Protein AF-A0A821LL59-F1 (afdb_monomer_lite)

Sequence (162 aa):
FKQYLKIIIQFCNAYIAFDINHRLTIIGCSNTETCFLYPDLTNESLIIPTVTKTNLFEQLFVIDRVVENNLKEFIENFSPSHTLSGSMITMALTQ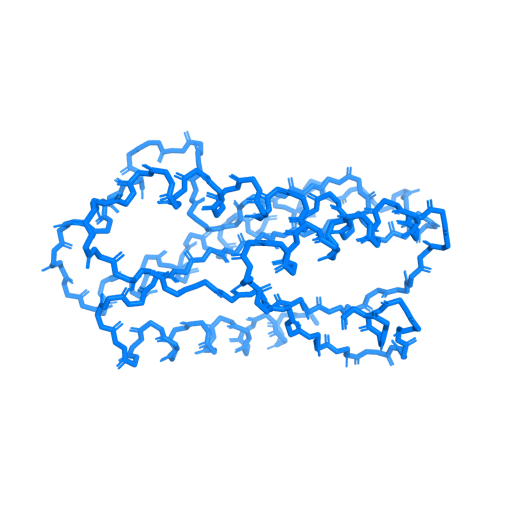ALCYINRLLRDTLPGEKNSFRILIIQTTTDTSKQYMNFMNAVFTSEKINVPIDGCILNNDSSLLQQA

Secondary structure (DSSP, 8-state):
-HHHHHHHHHHHHHHHHH-TT----EEEE-SS-EEEEES-SS-TTT---TTS---HHHHHHHHHHHHHHHHHHHHHT--GGGTTSPP-HHHHHHHHHHHHHHHHHHS-TT------EEEEE-S---GGGHHHHHHHHHHHHHTT--EEEEESSS--TTGGG-

Radius of gyration: 16.32 Å; chains: 1; bounding box: 37×37×42 Å

Foldseek 3Di:
DVVVVVVVLVVVLVQCVVDLPDDDWDWDWDLVDIDTLPPHPVDVVSPPDSPPPDDSVVVSVSSVVSSVVSVVVVVVPDDPPPLVRWIPVLVRLVVVLVVVVVVVVVDDVPDDDAAEAEAEDDTADDPVCLVSNVVSVVSCVVVVYYYHYHYDHDDHPSVVVD

pLDDT: mean 80.35, std 12.78, range [43.12, 95.31]

Structure (mmCIF, N/CA/C/O backbone):
data_AF-A0A821LL59-F1
#
_entry.id   AF-A0A821LL59-F1
#
loop_
_atom_site.group_PDB
_atom_site.id
_atom_site.type_symbol
_atom_site.label_atom_id
_atom_site.label_alt_id
_atom_site.label_comp_id
_atom_site.label_asym_id
_atom_site.label_entity_id
_atom_site.label_seq_id
_atom_site.pdbx_PDB_ins_code
_atom_site.Cartn_x
_atom_site.Cartn_y
_atom_site.Cartn_z
_atom_site.occupancy
_atom_site.B_iso_or_equiv
_atom_site.auth_seq_id
_atom_site.auth_comp_id
_atom_site.auth_asym_id
_atom_site.auth_atom_id
_atom_site.pdbx_PDB_model_num
ATOM 1 N N . PHE A 1 1 ? 2.353 9.726 -16.558 1.00 69.94 1 PHE A N 1
ATOM 2 C CA . PHE A 1 1 ? 2.718 9.641 -15.126 1.00 69.94 1 PHE A CA 1
ATOM 3 C C . PHE A 1 1 ? 1.938 10.633 -14.256 1.00 69.94 1 PHE A C 1
ATOM 5 O O . PHE A 1 1 ? 1.100 10.180 -13.492 1.00 69.94 1 PHE A O 1
ATOM 12 N N . LYS A 1 2 ? 2.102 11.962 -14.415 1.00 76.94 2 LYS A N 1
ATOM 13 C CA . LYS A 1 2 ? 1.400 12.978 -13.589 1.00 76.94 2 LYS A CA 1
ATOM 14 C C . LYS A 1 2 ? -0.131 12.818 -13.524 1.00 76.94 2 LYS A C 1
ATOM 16 O O . LYS A 1 2 ? -0.712 12.969 -12.458 1.00 76.94 2 LYS A O 1
ATOM 21 N N . GLN A 1 3 ? -0.778 12.473 -14.641 1.00 82.88 3 GLN A N 1
ATOM 22 C CA . GLN A 1 3 ? -2.228 12.239 -14.677 1.00 82.88 3 GLN A CA 1
ATOM 23 C C . GLN A 1 3 ? -2.656 11.026 -13.831 1.00 82.88 3 GLN A C 1
ATOM 25 O O . GLN A 1 3 ? -3.623 11.131 -13.087 1.00 82.88 3 GLN A O 1
ATOM 30 N N . TYR A 1 4 ? -1.915 9.913 -13.894 1.00 83.31 4 TYR A N 1
ATOM 31 C CA . TYR A 1 4 ? -2.184 8.724 -13.073 1.00 83.31 4 TYR A CA 1
ATOM 32 C C . TYR A 1 4 ? -2.013 9.019 -11.589 1.00 83.31 4 TYR A C 1
ATOM 34 O O . TYR A 1 4 ? -2.875 8.667 -10.795 1.00 83.31 4 TYR A O 1
ATOM 42 N N . LEU A 1 5 ? -0.944 9.731 -11.227 1.00 82.00 5 LEU A N 1
ATOM 43 C CA . LEU A 1 5 ? -0.717 10.126 -9.844 1.00 82.00 5 LEU A CA 1
ATOM 44 C C . LEU A 1 5 ? -1.872 10.978 -9.305 1.00 82.00 5 LEU A C 1
ATOM 46 O O . LEU A 1 5 ? -2.363 10.713 -8.215 1.00 82.00 5 LEU A O 1
ATOM 50 N N . LYS A 1 6 ? -2.352 11.951 -10.088 1.00 85.75 6 LYS A N 1
ATOM 51 C CA . LYS A 1 6 ? -3.497 12.782 -9.697 1.00 85.75 6 LYS A CA 1
ATOM 52 C C . LYS A 1 6 ? -4.750 11.943 -9.430 1.00 85.75 6 LYS A C 1
ATOM 54 O O . LYS A 1 6 ? -5.455 12.210 -8.467 1.00 85.75 6 LYS A O 1
ATOM 59 N N . ILE A 1 7 ? -5.012 10.929 -10.256 1.00 88.75 7 ILE A N 1
ATOM 60 C CA . ILE A 1 7 ? -6.151 10.017 -10.068 1.00 88.75 7 ILE A CA 1
ATOM 61 C C . ILE A 1 7 ? -5.967 9.169 -8.802 1.00 88.75 7 ILE A C 1
ATOM 63 O O . ILE A 1 7 ? -6.913 9.018 -8.036 1.00 88.75 7 ILE A O 1
ATOM 67 N N . ILE A 1 8 ? -4.758 8.658 -8.550 1.00 88.31 8 ILE A N 1
ATOM 68 C CA . ILE A 1 8 ? -4.448 7.876 -7.341 1.00 88.31 8 ILE A CA 1
ATOM 69 C C . ILE A 1 8 ? -4.640 8.732 -6.085 1.00 88.31 8 ILE A C 1
ATOM 71 O O . ILE A 1 8 ? -5.295 8.293 -5.147 1.00 88.31 8 ILE A O 1
ATOM 75 N N . ILE A 1 9 ? -4.145 9.971 -6.086 1.00 87.06 9 ILE A N 1
ATOM 76 C CA . ILE A 1 9 ? -4.333 10.912 -4.974 1.00 87.06 9 ILE A CA 1
ATOM 77 C C . ILE A 1 9 ? -5.823 11.225 -4.775 1.00 87.06 9 ILE A C 1
ATOM 79 O O . ILE A 1 9 ? -6.318 11.175 -3.655 1.00 87.06 9 ILE A O 1
ATOM 83 N N . GLN A 1 10 ? -6.580 11.459 -5.852 1.00 89.88 10 GLN A N 1
ATOM 84 C CA . GLN A 1 10 ? -8.032 11.661 -5.766 1.00 89.88 10 GLN A CA 1
ATOM 85 C C . GLN A 1 10 ? -8.761 10.446 -5.180 1.00 89.88 10 GLN A C 1
ATOM 87 O O . GLN A 1 10 ? -9.672 10.617 -4.373 1.00 89.88 10 GLN A O 1
ATOM 92 N N . PHE A 1 11 ? -8.352 9.231 -5.547 1.00 90.38 11 PHE A N 1
ATOM 93 C CA . PHE A 1 11 ? -8.877 7.997 -4.968 1.00 90.38 11 PHE A CA 1
ATOM 94 C C . PHE A 1 11 ? -8.554 7.892 -3.470 1.00 90.38 11 PHE A C 1
ATOM 96 O O . PHE A 1 11 ? -9.444 7.619 -2.669 1.00 90.38 11 PHE A O 1
ATOM 103 N N . CYS A 1 12 ? -7.311 8.175 -3.078 1.00 88.75 12 CYS A N 1
ATOM 104 C CA . CYS A 1 12 ? -6.888 8.225 -1.680 1.00 88.75 12 CYS A CA 1
ATOM 105 C C . CYS A 1 12 ? -7.699 9.242 -0.862 1.00 88.75 12 CYS A C 1
ATOM 107 O O . CYS A 1 12 ? -8.167 8.926 0.232 1.00 88.75 12 CYS A O 1
ATOM 109 N N . ASN A 1 13 ? -7.932 10.432 -1.417 1.00 88.12 13 ASN A N 1
ATOM 110 C CA . ASN A 1 13 ? -8.736 11.472 -0.782 1.00 88.12 13 ASN A CA 1
ATOM 111 C C . ASN A 1 13 ? -10.200 11.052 -0.642 1.00 88.12 13 ASN A C 1
ATOM 113 O O . ASN A 1 13 ? -10.800 11.257 0.411 1.00 88.12 13 ASN A O 1
ATOM 117 N N . ALA A 1 14 ? -10.769 10.419 -1.671 1.00 90.88 14 ALA A N 1
ATOM 118 C CA . ALA A 1 14 ? -12.120 9.870 -1.609 1.00 90.88 14 ALA A CA 1
ATOM 119 C C . ALA A 1 14 ? -12.240 8.761 -0.550 1.00 90.88 14 ALA A C 1
ATOM 121 O O . ALA A 1 14 ? -13.237 8.710 0.167 1.00 90.88 14 ALA A O 1
ATOM 122 N N . TYR A 1 15 ? -11.218 7.910 -0.411 1.00 89.44 15 TYR A N 1
ATOM 123 C CA . TYR A 1 15 ? -11.178 6.863 0.608 1.00 89.44 15 TYR A CA 1
ATOM 124 C C . TYR A 1 15 ? -11.195 7.444 2.026 1.00 89.44 15 TYR A C 1
ATOM 126 O O . TYR A 1 15 ? -12.005 7.020 2.845 1.00 89.44 15 TYR A O 1
ATOM 134 N N . ILE A 1 16 ? -10.364 8.448 2.313 1.00 86.56 16 ILE A N 1
ATOM 135 C CA . ILE A 1 16 ? -10.345 9.111 3.628 1.00 86.56 16 ILE A CA 1
ATOM 136 C C . ILE A 1 16 ? -11.646 9.879 3.880 1.00 86.56 16 ILE A C 1
ATOM 138 O O . ILE A 1 16 ? -12.162 9.879 4.991 1.00 86.56 16 ILE A O 1
ATOM 142 N N . ALA A 1 17 ? -12.224 10.495 2.847 1.00 87.25 17 ALA A N 1
ATOM 143 C CA . ALA A 1 17 ? -13.496 11.199 2.972 1.00 87.25 17 ALA A CA 1
ATOM 144 C C . ALA A 1 17 ? -14.691 10.269 3.255 1.00 87.25 17 ALA A C 1
ATOM 146 O O . ALA A 1 17 ? -15.730 10.746 3.710 1.00 87.25 17 ALA A O 1
ATOM 147 N N . PHE A 1 18 ? -14.564 8.966 2.986 1.00 88.88 18 PHE A N 1
ATOM 148 C CA . PHE A 1 18 ? -15.636 7.995 3.204 1.00 88.88 18 PHE A CA 1
ATOM 149 C C . PHE A 1 18 ? -15.886 7.699 4.691 1.00 88.88 18 PHE A C 1
ATOM 151 O O . PHE A 1 18 ? -17.035 7.510 5.085 1.00 88.88 18 PHE A O 1
ATOM 158 N N . ASP A 1 19 ? -14.838 7.676 5.519 1.00 85.62 19 ASP A N 1
ATOM 159 C CA . ASP A 1 19 ? -14.944 7.467 6.967 1.00 85.62 19 ASP A CA 1
ATOM 160 C C . ASP A 1 19 ? -13.805 8.201 7.687 1.00 85.62 19 ASP A C 1
ATOM 162 O O . ASP A 1 19 ? -12.637 8.076 7.327 1.00 85.62 19 ASP A O 1
ATOM 166 N N . ILE A 1 20 ? -14.137 8.918 8.761 1.00 79.88 20 ILE A N 1
ATOM 167 C CA . ILE A 1 20 ? -13.173 9.625 9.616 1.00 79.88 20 ILE A CA 1
ATOM 168 C C . ILE A 1 20 ? -12.157 8.688 10.289 1.00 79.88 20 ILE A C 1
ATOM 170 O O . ILE A 1 20 ? -11.088 9.128 10.707 1.00 79.88 20 ILE A O 1
ATOM 174 N N . ASN A 1 21 ? -12.480 7.399 10.413 1.00 81.69 21 ASN A N 1
ATOM 175 C CA . ASN A 1 21 ? -11.593 6.391 10.991 1.00 81.69 21 ASN A CA 1
ATOM 176 C C . ASN A 1 21 ? -10.648 5.767 9.957 1.00 81.69 21 ASN A C 1
ATOM 178 O O . ASN A 1 21 ? -9.750 5.003 10.328 1.00 81.69 21 ASN A O 1
ATOM 182 N N . HIS A 1 22 ? -10.838 6.058 8.666 1.00 86.00 22 HIS A N 1
ATOM 183 C CA . HIS A 1 22 ? -9.952 5.550 7.636 1.00 86.00 22 HIS A CA 1
ATOM 184 C C . HIS A 1 22 ? -8.558 6.149 7.781 1.00 86.00 22 HIS A C 1
ATOM 186 O O . HIS A 1 22 ? -8.353 7.357 7.871 1.00 86.00 22 HIS A O 1
ATOM 192 N N . ARG A 1 23 ? -7.575 5.252 7.772 1.00 85.00 23 ARG A N 1
ATOM 193 C CA . ARG A 1 23 ? -6.156 5.582 7.798 1.00 85.00 23 ARG A CA 1
ATOM 194 C C . ARG A 1 23 ? -5.537 5.155 6.482 1.00 85.00 23 ARG A C 1
ATOM 196 O O . ARG A 1 23 ? -5.893 4.112 5.936 1.00 85.00 23 ARG A O 1
ATOM 203 N N . LEU A 1 24 ? -4.608 5.963 5.992 1.00 88.31 24 LEU A N 1
ATOM 204 C CA . LEU A 1 24 ? -3.930 5.734 4.727 1.00 88.31 24 LEU A CA 1
ATOM 205 C C . LEU A 1 24 ? -2.420 5.666 4.944 1.00 88.31 24 LEU A C 1
ATOM 207 O O . LEU A 1 24 ? -1.855 6.353 5.791 1.00 88.31 24 LEU A O 1
ATOM 211 N N . THR A 1 25 ? -1.756 4.830 4.161 1.00 90.38 25 THR A N 1
ATOM 212 C CA . THR A 1 25 ? -0.299 4.771 4.069 1.00 90.38 25 THR A CA 1
ATOM 213 C C . THR A 1 25 ? 0.046 4.543 2.607 1.00 90.38 25 THR A C 1
ATOM 215 O O . THR A 1 25 ? -0.531 3.669 1.964 1.00 90.38 25 THR A O 1
ATOM 218 N N . ILE A 1 26 ? 0.952 5.355 2.072 1.00 91.19 26 ILE A N 1
ATOM 219 C CA . ILE A 1 26 ? 1.391 5.313 0.682 1.00 91.19 26 ILE A CA 1
ATOM 220 C C . ILE A 1 26 ? 2.888 5.029 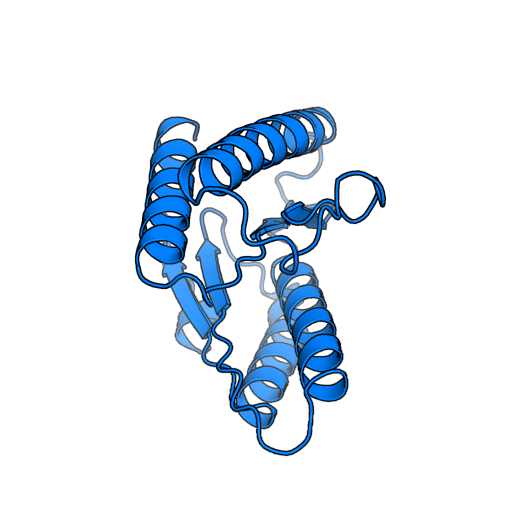0.683 1.00 91.19 26 ILE A C 1
ATOM 222 O O . ILE A 1 26 ? 3.676 5.792 1.242 1.00 91.19 26 ILE A O 1
ATOM 226 N N . ILE A 1 27 ? 3.278 3.943 0.020 1.00 91.56 27 ILE A N 1
ATOM 227 C CA . ILE A 1 27 ? 4.675 3.549 -0.153 1.00 91.56 27 ILE A CA 1
ATOM 228 C C . ILE A 1 27 ? 5.018 3.660 -1.638 1.00 91.56 27 ILE A C 1
ATOM 230 O O . ILE A 1 27 ? 4.376 3.040 -2.485 1.00 91.56 27 ILE A O 1
ATOM 234 N N . GLY A 1 28 ? 6.024 4.471 -1.948 1.00 89.38 28 GLY A N 1
ATOM 235 C CA . GLY A 1 28 ? 6.629 4.569 -3.267 1.00 89.38 28 GLY A CA 1
ATOM 236 C C . GLY A 1 28 ? 7.680 3.479 -3.452 1.00 89.38 28 GLY A C 1
ATOM 237 O O . GLY A 1 28 ? 8.473 3.206 -2.550 1.00 89.38 28 GLY A O 1
ATOM 238 N N . CYS A 1 29 ? 7.693 2.854 -4.626 1.00 87.56 29 CYS A N 1
ATOM 239 C CA . CYS A 1 29 ? 8.663 1.824 -4.977 1.00 87.56 29 CYS A CA 1
ATOM 240 C C . CYS A 1 29 ? 9.372 2.176 -6.284 1.00 87.56 29 CYS A C 1
ATOM 242 O O . CYS A 1 29 ? 8.739 2.484 -7.294 1.00 87.56 29 CYS A O 1
ATOM 244 N N . SER A 1 30 ? 10.698 2.107 -6.234 1.00 85.06 30 SER A N 1
ATOM 245 C CA . SER A 1 30 ? 11.622 2.270 -7.345 1.00 85.06 30 SER A CA 1
ATOM 246 C C . SER A 1 30 ? 12.303 0.919 -7.639 1.00 85.06 30 SER A C 1
ATOM 248 O O . SER A 1 30 ? 12.000 -0.117 -7.040 1.00 85.06 30 SER A O 1
ATOM 250 N N . ASN A 1 31 ? 13.214 0.903 -8.605 1.00 79.75 31 ASN A N 1
ATOM 251 C CA . ASN A 1 31 ? 14.116 -0.216 -8.871 1.00 79.75 31 ASN A CA 1
ATOM 252 C C . ASN A 1 31 ? 15.247 -0.329 -7.831 1.00 79.75 31 ASN A C 1
ATOM 254 O O . ASN A 1 31 ? 15.784 -1.418 -7.637 1.00 79.75 31 ASN A O 1
ATOM 258 N N . THR A 1 32 ? 15.616 0.774 -7.178 1.00 78.00 32 THR A N 1
ATOM 259 C CA . THR A 1 32 ? 16.718 0.839 -6.206 1.00 78.00 32 THR A CA 1
ATOM 260 C C . THR A 1 32 ? 16.231 0.902 -4.766 1.00 78.00 32 THR A C 1
ATOM 262 O O . THR A 1 32 ? 16.830 0.280 -3.892 1.00 78.00 32 THR A O 1
ATOM 265 N N . GLU A 1 33 ? 15.151 1.638 -4.517 1.00 82.81 33 GLU A N 1
ATOM 266 C CA . GLU A 1 33 ? 14.717 1.992 -3.168 1.00 82.81 33 GLU A CA 1
ATOM 267 C C . GLU A 1 33 ? 13.196 1.986 -3.004 1.00 82.81 33 GLU A C 1
ATOM 269 O O . GLU A 1 33 ? 12.421 2.001 -3.966 1.00 82.81 33 GLU A O 1
ATOM 274 N N . THR A 1 34 ? 12.768 1.963 -1.748 1.00 88.06 34 THR A N 1
ATOM 275 C CA . THR A 1 34 ? 11.372 2.101 -1.342 1.00 88.06 34 THR A CA 1
ATOM 276 C C . THR A 1 34 ? 11.277 3.183 -0.276 1.00 88.06 34 THR A C 1
ATOM 278 O O . THR A 1 34 ? 12.124 3.264 0.613 1.00 88.06 34 THR A O 1
ATOM 281 N N . CYS A 1 35 ? 10.259 4.032 -0.373 1.00 87.69 35 CYS A N 1
ATOM 282 C CA . CYS A 1 35 ? 10.100 5.198 0.489 1.00 87.69 35 CYS A CA 1
ATOM 283 C C . CYS A 1 35 ? 8.645 5.335 0.943 1.00 87.69 35 CYS A C 1
ATOM 285 O O . CYS A 1 35 ? 7.717 5.074 0.176 1.00 87.69 35 CYS A O 1
ATOM 287 N N . PHE A 1 36 ? 8.434 5.764 2.185 1.00 88.31 36 PHE A N 1
ATOM 288 C CA . PHE A 1 36 ? 7.111 6.146 2.665 1.00 88.31 36 PHE A CA 1
ATOM 289 C C . PHE A 1 36 ? 6.781 7.541 2.135 1.00 88.31 36 PHE A C 1
ATOM 291 O O . PHE A 1 36 ? 7.339 8.534 2.586 1.00 88.31 36 PHE A O 1
ATOM 298 N N . LEU A 1 37 ? 5.864 7.614 1.171 1.00 87.38 37 LEU A N 1
ATOM 299 C CA . LEU A 1 37 ? 5.348 8.890 0.673 1.00 87.38 37 LEU A CA 1
ATOM 300 C C . LEU A 1 37 ? 4.372 9.506 1.680 1.00 87.38 37 LEU A C 1
ATOM 302 O O . LEU A 1 37 ? 4.291 10.726 1.791 1.00 87.38 37 LEU A O 1
ATOM 306 N N . TYR A 1 38 ? 3.644 8.662 2.414 1.00 85.75 38 TYR A N 1
ATOM 307 C CA . TYR A 1 38 ? 2.767 9.061 3.508 1.00 85.75 38 TYR A CA 1
ATOM 308 C C . TYR A 1 38 ? 2.559 7.887 4.483 1.00 85.75 38 TYR A C 1
ATOM 310 O O . TYR A 1 38 ? 2.346 6.767 4.015 1.00 85.75 38 TYR A O 1
ATOM 318 N N . PRO A 1 39 ? 2.536 8.093 5.811 1.00 79.56 39 PRO A N 1
ATOM 319 C CA . PRO A 1 39 ? 2.948 9.303 6.524 1.00 79.56 39 PRO A CA 1
ATOM 320 C C . PRO A 1 39 ? 4.459 9.538 6.383 1.00 79.56 39 PRO A C 1
ATOM 322 O O . PRO A 1 39 ? 5.220 8.584 6.221 1.00 79.56 39 PRO A O 1
ATOM 325 N N . ASP A 1 40 ? 4.895 10.796 6.438 1.00 72.00 40 ASP A N 1
ATOM 326 C CA . ASP A 1 40 ? 6.325 11.107 6.478 1.00 72.00 40 ASP A CA 1
ATOM 327 C C . ASP A 1 40 ? 6.902 10.654 7.830 1.00 72.00 40 ASP A C 1
ATOM 329 O O . ASP A 1 40 ? 6.509 11.145 8.887 1.00 72.00 40 ASP A O 1
ATOM 333 N N . LEU A 1 41 ? 7.798 9.665 7.793 1.00 66.62 41 LEU A N 1
ATOM 334 C CA . LEU A 1 41 ? 8.442 9.101 8.982 1.00 66.62 41 LEU A CA 1
ATOM 335 C C . LEU A 1 41 ? 9.686 9.893 9.417 1.00 66.62 41 LEU A C 1
ATOM 337 O O . LEU A 1 41 ? 10.228 9.609 10.481 1.00 66.62 41 LEU A O 1
ATOM 341 N N . THR A 1 42 ? 10.165 10.840 8.601 1.00 62.31 42 THR A N 1
ATOM 342 C CA . THR A 1 42 ? 11.381 11.621 8.885 1.00 62.31 42 THR A CA 1
ATOM 343 C C . THR A 1 42 ? 11.098 12.880 9.695 1.00 62.31 42 THR A C 1
ATOM 345 O O . THR A 1 42 ? 11.894 13.247 10.558 1.00 62.31 42 THR A O 1
ATOM 348 N N . ASN A 1 43 ? 9.939 13.503 9.484 1.00 54.94 43 ASN A N 1
ATOM 349 C CA . ASN A 1 43 ? 9.506 14.669 10.240 1.00 54.94 43 ASN A CA 1
ATOM 350 C C . ASN A 1 4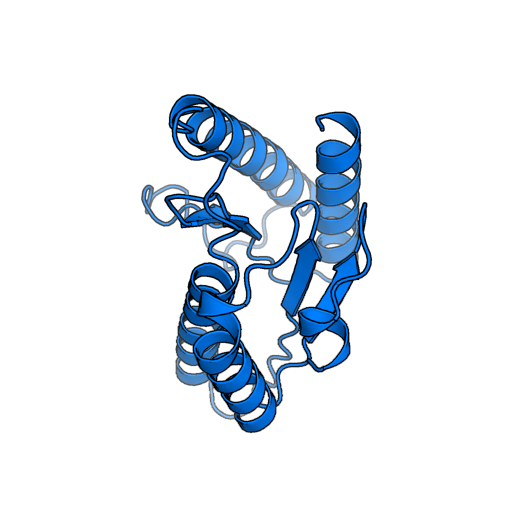3 ? 8.488 14.270 11.315 1.00 54.94 43 ASN A C 1
ATOM 352 O O . ASN A 1 43 ? 7.281 14.288 11.075 1.00 54.94 43 ASN A O 1
ATOM 356 N N . GLU A 1 44 ? 8.958 13.991 12.538 1.00 50.38 44 GLU A N 1
ATOM 357 C CA . GLU A 1 44 ? 8.077 13.744 13.695 1.00 50.38 44 GLU A CA 1
ATOM 358 C C . GLU A 1 44 ? 7.083 14.893 13.964 1.00 50.38 44 GLU A C 1
ATOM 360 O O . GLU A 1 44 ? 6.019 14.686 14.538 1.00 50.38 44 GLU A O 1
ATOM 365 N N . SER A 1 45 ? 7.380 16.102 13.484 1.00 45.75 45 SER A N 1
ATOM 366 C CA . SER A 1 45 ? 6.528 17.292 13.576 1.00 45.75 45 SER A CA 1
ATOM 367 C C . SER A 1 45 ? 5.367 17.335 12.568 1.00 45.75 45 SER A C 1
ATOM 369 O O . SER A 1 45 ? 4.414 18.081 12.786 1.00 45.75 45 SER A O 1
ATOM 371 N N . LEU A 1 46 ? 5.419 16.538 11.491 1.00 46.12 46 LEU A N 1
ATOM 372 C CA . LEU A 1 46 ? 4.307 16.297 10.556 1.00 46.12 46 LEU A CA 1
ATOM 373 C C . LEU A 1 46 ? 3.585 14.975 10.838 1.00 46.12 46 LEU A C 1
ATOM 375 O O . LEU A 1 46 ? 2.536 14.720 10.243 1.00 46.12 46 LEU A O 1
ATOM 379 N N . ILE A 1 47 ? 4.044 14.212 11.839 1.00 45.38 47 ILE A N 1
ATOM 380 C CA . ILE A 1 47 ? 3.207 13.280 12.606 1.00 45.38 47 ILE A CA 1
ATOM 381 C C . ILE A 1 47 ? 2.232 14.115 13.458 1.00 45.38 47 ILE A C 1
ATOM 383 O O . ILE A 1 47 ? 2.091 13.926 14.663 1.00 45.38 47 ILE A O 1
ATOM 387 N N . ILE A 1 48 ? 1.545 15.092 12.853 1.00 45.06 48 ILE A N 1
ATOM 388 C CA . ILE A 1 48 ? 0.340 15.622 13.466 1.00 45.06 48 ILE A CA 1
ATOM 389 C C . ILE A 1 48 ? -0.613 14.443 13.435 1.00 45.06 48 ILE A C 1
ATOM 391 O O . ILE A 1 48 ? -0.914 13.893 12.370 1.00 45.06 48 ILE A O 1
ATOM 395 N N . PRO A 1 49 ? -0.966 13.966 14.623 1.00 43.12 49 PRO A N 1
ATOM 396 C CA . PRO A 1 49 ? -1.425 12.626 14.785 1.00 43.12 49 PRO A CA 1
ATOM 397 C C . PRO A 1 49 ? -2.767 12.504 14.088 1.00 43.12 49 PRO A C 1
ATOM 399 O O . PRO A 1 49 ? -3.589 13.423 14.074 1.00 43.12 49 PRO A O 1
ATOM 402 N N . THR A 1 50 ? -3.051 11.284 13.686 1.00 44.62 50 THR A N 1
ATOM 403 C CA . THR A 1 50 ? -4.375 10.681 13.567 1.00 44.62 50 THR A CA 1
ATOM 404 C C . THR A 1 50 ? -5.269 10.869 14.824 1.00 44.62 50 THR A C 1
ATOM 406 O O . THR A 1 50 ? -6.206 10.109 15.028 1.00 44.62 50 THR A O 1
ATOM 409 N N . VAL A 1 51 ? -4.973 11.833 15.711 1.00 44.22 51 VAL A N 1
ATOM 410 C CA . VAL A 1 51 ? -5.526 12.035 17.057 1.00 44.22 51 VAL A CA 1
ATOM 411 C C . VAL A 1 51 ? -6.071 13.455 17.275 1.00 44.22 51 VAL A C 1
ATOM 413 O O . VAL A 1 51 ? -6.957 13.618 18.111 1.00 44.22 51 VAL A O 1
ATOM 416 N N . THR A 1 52 ? -5.682 14.486 16.516 1.00 45.28 52 THR A N 1
ATOM 417 C CA . THR A 1 52 ? -6.471 15.731 16.525 1.00 45.28 52 THR A CA 1
ATOM 418 C C . THR A 1 52 ? -7.521 15.636 15.436 1.00 45.28 52 THR A C 1
ATOM 420 O O . THR A 1 52 ? -7.191 15.659 14.256 1.00 45.28 52 THR A O 1
ATOM 423 N N . LYS A 1 53 ? -8.788 15.511 15.847 1.00 51.72 53 LYS A N 1
ATOM 424 C CA . LYS A 1 53 ? -9.997 15.671 15.023 1.00 51.72 53 LYS A CA 1
ATOM 425 C C . LYS A 1 53 ? -10.058 17.089 14.427 1.00 51.72 53 LYS A C 1
ATOM 427 O O . LYS A 1 53 ? -10.945 17.870 14.762 1.00 51.72 53 LYS A O 1
ATOM 432 N N . THR A 1 54 ? -9.072 17.472 13.630 1.00 56.88 54 THR A N 1
ATOM 433 C CA . THR A 1 54 ? -9.106 18.679 12.818 1.00 56.88 54 THR A CA 1
ATOM 434 C C . THR A 1 54 ? -9.883 18.389 11.546 1.00 56.88 54 THR A C 1
ATOM 436 O O . THR A 1 54 ? -10.107 17.240 11.164 1.00 56.88 54 THR A O 1
ATOM 439 N N . ASN A 1 55 ? -10.387 19.463 10.956 1.00 69.31 55 ASN A N 1
ATOM 440 C CA . ASN A 1 55 ? -11.264 19.465 9.802 1.00 69.31 55 ASN A CA 1
ATOM 441 C C . ASN A 1 55 ? -10.776 18.480 8.716 1.00 69.31 55 ASN A C 1
ATOM 443 O O . ASN A 1 55 ? -9.624 18.562 8.295 1.00 69.31 55 ASN A O 1
ATOM 447 N N . LEU A 1 56 ? -11.646 17.578 8.241 1.00 72.38 56 LEU A N 1
ATOM 448 C CA . LEU A 1 56 ? -11.346 16.624 7.158 1.00 72.38 56 LEU A CA 1
ATOM 449 C C . LEU A 1 56 ? -10.666 17.320 5.966 1.00 72.38 56 LEU A C 1
ATOM 451 O O . LEU A 1 56 ? -9.724 16.791 5.385 1.00 72.38 56 LEU A O 1
ATOM 455 N N . PHE A 1 57 ? -11.094 18.543 5.642 1.00 72.44 57 PHE A N 1
ATOM 456 C CA . PHE A 1 57 ? -10.498 19.336 4.568 1.00 72.44 57 PHE A CA 1
ATOM 457 C C . PHE A 1 57 ? -9.029 19.703 4.818 1.00 72.44 57 PHE A C 1
ATOM 459 O O . PHE A 1 57 ? -8.240 19.715 3.876 1.00 72.44 57 PHE A O 1
ATOM 466 N N . GLU A 1 58 ? -8.640 19.974 6.065 1.00 75.75 58 GLU A N 1
ATOM 467 C CA . GLU A 1 58 ? -7.243 20.248 6.418 1.00 75.75 58 GLU A CA 1
ATOM 468 C C . GLU A 1 58 ? -6.393 18.985 6.286 1.00 75.75 58 GLU A C 1
ATOM 470 O O . GLU A 1 58 ? -5.295 19.047 5.739 1.00 75.75 58 GLU A O 1
ATOM 475 N N . GLN A 1 59 ? -6.916 17.833 6.715 1.00 73.81 59 GLN A N 1
ATOM 476 C CA . GLN A 1 59 ? -6.223 16.550 6.577 1.00 73.81 59 GLN A CA 1
ATOM 477 C C . GLN A 1 59 ? -5.977 16.199 5.105 1.00 73.81 59 GLN A C 1
ATOM 479 O O . GLN A 1 59 ? -4.849 15.880 4.735 1.00 73.81 59 GLN A O 1
ATOM 484 N N . LEU A 1 60 ? -7.000 16.326 4.254 1.00 79.62 60 LEU A N 1
ATOM 485 C CA . LEU A 1 60 ? -6.878 16.077 2.814 1.00 79.62 60 LEU A CA 1
ATOM 486 C C . LEU A 1 60 ? -5.849 17.009 2.162 1.00 79.62 60 LEU A C 1
ATOM 488 O O . LEU A 1 60 ? -4.995 16.564 1.399 1.00 79.62 60 LEU A O 1
ATOM 492 N N . PHE A 1 61 ? -5.869 18.294 2.521 1.00 80.94 61 PHE A N 1
ATOM 493 C CA . PHE A 1 61 ? -4.918 19.266 1.988 1.00 80.94 61 PHE A CA 1
ATOM 494 C C . PHE A 1 61 ? -3.470 18.999 2.430 1.00 80.94 61 PHE A C 1
ATOM 496 O O . PHE A 1 61 ? -2.533 19.200 1.654 1.00 80.94 61 PHE A O 1
ATOM 503 N N . VAL A 1 62 ? -3.270 18.536 3.670 1.00 81.31 62 VAL A N 1
ATOM 504 C CA . VAL A 1 62 ? -1.949 18.122 4.164 1.00 81.31 62 VAL A CA 1
ATOM 505 C C . VAL A 1 62 ? -1.451 16.901 3.395 1.00 81.31 62 VAL A C 1
ATOM 507 O O . VAL A 1 62 ? -0.297 16.897 2.972 1.00 81.31 62 VAL A O 1
ATOM 510 N N . ILE A 1 63 ? -2.307 15.901 3.167 1.00 80.50 63 ILE A N 1
ATOM 511 C CA . ILE A 1 63 ? -1.948 14.689 2.417 1.00 80.50 63 ILE A CA 1
ATOM 512 C C . ILE A 1 63 ? -1.507 15.039 1.001 1.00 80.50 63 ILE A C 1
ATOM 514 O O . ILE A 1 63 ? -0.417 14.633 0.602 1.00 80.50 63 ILE A O 1
ATOM 518 N N . ASP A 1 64 ? -2.292 15.843 0.281 1.00 83.94 64 ASP A N 1
ATOM 519 C CA . ASP A 1 64 ? -1.956 16.282 -1.077 1.00 83.94 64 ASP A CA 1
ATOM 520 C C . ASP A 1 64 ? -0.565 16.923 -1.121 1.00 83.94 64 ASP A C 1
ATOM 522 O O . ASP A 1 64 ? 0.287 16.547 -1.929 1.00 83.94 64 ASP A O 1
ATOM 526 N N . ARG A 1 65 ? -0.296 17.852 -0.197 1.00 84.31 65 ARG A N 1
ATOM 527 C CA . ARG A 1 65 ? 0.982 18.567 -0.134 1.00 84.31 65 ARG A CA 1
ATOM 528 C C . ARG A 1 65 ? 2.154 17.643 0.200 1.00 84.31 65 ARG A C 1
ATOM 530 O O . ARG A 1 65 ? 3.202 17.745 -0.435 1.00 84.31 65 ARG A O 1
ATOM 537 N N . VAL A 1 66 ? 2.004 16.785 1.210 1.00 84.88 66 VAL A N 1
ATOM 538 C CA . VAL A 1 66 ? 3.075 15.888 1.674 1.00 84.88 66 VAL A CA 1
ATOM 539 C C . VAL A 1 66 ? 3.414 14.872 0.589 1.00 84.88 66 VAL A C 1
ATOM 541 O O . VAL A 1 66 ? 4.584 14.709 0.252 1.00 84.88 66 VAL A O 1
ATOM 544 N N . VAL A 1 67 ? 2.401 14.254 -0.022 1.00 84.75 67 VAL A N 1
ATOM 545 C CA . VAL A 1 67 ? 2.601 13.280 -1.100 1.00 84.75 67 VAL A CA 1
ATOM 546 C C . VAL A 1 67 ? 3.260 13.937 -2.309 1.00 84.75 67 VAL A C 1
ATOM 548 O O . VAL A 1 67 ? 4.190 13.363 -2.869 1.00 84.75 67 VAL A O 1
ATOM 551 N N . GLU A 1 68 ? 2.836 15.141 -2.707 1.00 84.88 68 GLU A N 1
ATOM 552 C CA . GLU A 1 68 ? 3.465 15.855 -3.822 1.00 84.88 68 GLU A CA 1
ATOM 553 C C . GLU A 1 68 ? 4.933 16.206 -3.562 1.00 84.88 68 GLU A C 1
ATOM 555 O O . GLU A 1 68 ? 5.744 16.115 -4.484 1.00 84.88 68 GLU A O 1
ATOM 560 N N . ASN A 1 69 ? 5.281 16.619 -2.342 1.00 85.88 69 ASN A N 1
ATOM 561 C CA . ASN A 1 69 ? 6.656 16.961 -1.984 1.00 85.88 69 ASN A CA 1
ATOM 562 C C . ASN A 1 69 ? 7.545 15.714 -1.926 1.00 85.88 69 ASN A C 1
ATOM 564 O O . ASN A 1 69 ? 8.544 15.654 -2.640 1.00 85.88 69 ASN A O 1
ATOM 568 N N . ASN A 1 70 ? 7.129 14.686 -1.182 1.00 85.62 70 ASN A N 1
ATOM 569 C CA . ASN A 1 70 ? 7.895 13.446 -1.035 1.00 85.62 70 ASN A CA 1
ATOM 570 C C . ASN A 1 70 ? 8.075 12.733 -2.376 1.00 85.62 70 ASN A C 1
ATOM 572 O O . ASN A 1 70 ? 9.115 12.142 -2.648 1.00 85.62 70 ASN A O 1
ATOM 576 N N . LEU A 1 71 ? 7.076 12.808 -3.256 1.00 84.12 71 LEU A N 1
ATOM 577 C CA . LEU A 1 71 ? 7.174 12.228 -4.587 1.00 84.12 71 LEU A CA 1
ATOM 578 C C . LEU A 1 71 ? 8.110 13.019 -5.510 1.00 84.12 71 LEU A C 1
ATOM 580 O O . LEU A 1 71 ? 8.763 12.407 -6.353 1.00 84.12 71 LEU A O 1
ATOM 584 N N . LYS A 1 72 ? 8.204 14.349 -5.376 1.00 84.94 72 LYS A N 1
ATOM 585 C CA . LYS A 1 72 ? 9.217 15.133 -6.105 1.00 84.94 72 LYS A CA 1
ATOM 586 C C . LYS A 1 72 ? 10.619 14.713 -5.680 1.00 84.94 72 LYS A C 1
ATOM 588 O O . LYS A 1 72 ? 11.406 14.363 -6.550 1.00 84.94 72 LYS A O 1
ATOM 593 N N . GLU A 1 73 ? 10.879 14.648 -4.376 1.00 84.69 73 GLU A N 1
ATOM 594 C CA . GLU A 1 73 ? 12.171 14.200 -3.840 1.00 84.69 73 GLU A CA 1
ATOM 595 C C . GLU A 1 73 ? 12.503 12.771 -4.289 1.00 84.69 73 GLU A C 1
ATOM 597 O O . GLU A 1 73 ? 13.604 12.494 -4.757 1.00 84.69 73 GLU A O 1
ATOM 602 N N . PHE A 1 74 ? 11.521 11.868 -4.242 1.00 83.44 74 PHE A N 1
ATOM 603 C CA . PHE A 1 74 ? 11.680 10.489 -4.701 1.00 83.44 74 PHE A CA 1
ATOM 604 C C . PHE A 1 74 ? 12.024 10.388 -6.196 1.00 83.44 74 PHE A C 1
ATOM 606 O O . PHE A 1 74 ? 12.819 9.543 -6.600 1.00 83.44 74 PHE A O 1
ATOM 613 N N . ILE A 1 75 ? 11.441 11.248 -7.036 1.00 81.88 75 ILE A N 1
ATOM 614 C CA . ILE A 1 75 ? 11.760 11.299 -8.470 1.00 81.88 75 ILE A CA 1
ATOM 615 C C . ILE A 1 75 ? 13.134 11.929 -8.710 1.00 81.88 75 ILE A C 1
ATOM 617 O O . ILE A 1 75 ? 13.844 11.487 -9.608 1.00 81.88 75 ILE A O 1
ATOM 621 N N . GLU A 1 76 ? 13.517 12.944 -7.939 1.00 82.44 76 GLU A N 1
ATOM 622 C CA . GLU A 1 76 ? 14.828 13.593 -8.056 1.00 82.44 76 GLU A CA 1
ATOM 623 C C . GLU A 1 76 ? 15.972 12.652 -7.650 1.00 82.44 76 GLU A C 1
ATOM 625 O O . GLU A 1 76 ? 17.019 12.647 -8.297 1.00 82.44 76 GLU A O 1
ATOM 630 N N . ASN A 1 77 ? 15.744 11.792 -6.655 1.00 77.12 77 ASN A N 1
ATOM 631 C CA . ASN A 1 77 ? 16.693 10.758 -6.228 1.00 77.12 77 ASN A CA 1
ATOM 632 C C . ASN A 1 77 ? 16.751 9.549 -7.179 1.00 77.12 77 ASN A C 1
ATOM 634 O O . ASN A 1 77 ? 17.665 8.722 -7.094 1.00 77.12 77 ASN A O 1
ATOM 638 N N . PHE A 1 78 ? 15.803 9.434 -8.114 1.00 72.12 78 PHE A N 1
ATOM 639 C CA . PHE A 1 78 ? 15.751 8.322 -9.053 1.00 72.12 78 PHE A CA 1
ATOM 640 C C . PHE A 1 78 ? 16.889 8.412 -10.084 1.00 72.12 78 PHE A C 1
ATOM 642 O O . PHE A 1 78 ? 16.829 9.175 -11.050 1.00 72.12 78 PHE A O 1
ATOM 649 N N . SER A 1 79 ? 17.920 7.576 -9.927 1.00 62.69 79 SER A N 1
ATOM 650 C CA . SER A 1 79 ? 18.975 7.443 -10.937 1.00 62.69 79 SER A CA 1
ATOM 651 C C . SER A 1 79 ? 18.492 6.603 -12.136 1.00 62.69 79 SER A C 1
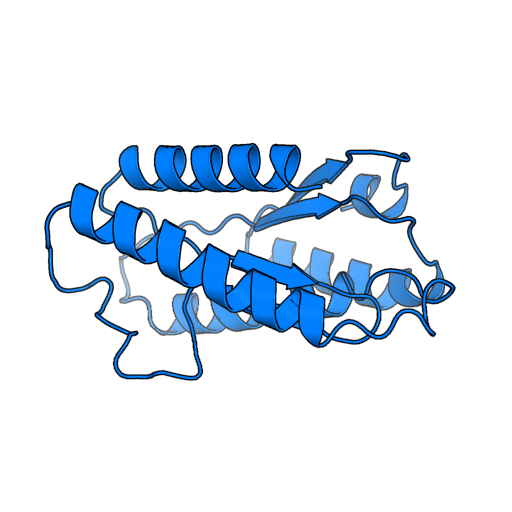ATOM 653 O O . SER A 1 79 ? 18.127 5.433 -11.969 1.00 62.69 79 SER A O 1
ATOM 655 N N . PRO A 1 80 ? 18.552 7.123 -13.378 1.00 61.88 80 PRO A N 1
ATOM 656 C CA . PRO A 1 80 ? 18.101 6.409 -14.576 1.00 61.88 80 PRO A CA 1
ATOM 657 C C . PRO A 1 80 ? 19.004 5.228 -14.981 1.00 61.88 80 PRO A C 1
ATOM 659 O O . PRO A 1 80 ? 18.679 4.506 -15.923 1.00 61.88 80 PRO A O 1
ATOM 662 N N . SER A 1 81 ? 20.126 4.991 -14.290 1.00 57.09 81 SER A N 1
ATOM 663 C CA . SER A 1 81 ? 21.118 3.966 -14.650 1.00 57.09 81 SER A CA 1
ATOM 664 C C . SER A 1 81 ? 20.674 2.511 -14.420 1.00 57.09 81 SER A C 1
ATOM 666 O O . SER A 1 81 ? 21.378 1.596 -14.841 1.00 57.09 81 SER A O 1
ATOM 668 N N . HIS A 1 82 ? 19.522 2.268 -13.779 1.00 55.56 82 HIS A N 1
ATOM 669 C CA . HIS A 1 82 ? 19.079 0.929 -13.350 1.00 55.56 82 HIS A CA 1
ATOM 670 C C . HIS A 1 82 ? 17.749 0.458 -13.963 1.00 55.56 82 HIS A C 1
ATOM 672 O O . HIS A 1 82 ? 17.074 -0.400 -13.398 1.00 55.56 82 HIS A O 1
ATOM 678 N N . THR A 1 83 ? 17.347 0.972 -15.127 1.00 56.44 83 THR A N 1
ATOM 679 C CA . THR A 1 83 ? 16.082 0.604 -15.806 1.00 56.44 83 THR A CA 1
ATOM 680 C C . THR A 1 83 ? 15.941 -0.884 -16.164 1.00 56.44 83 THR A C 1
ATOM 682 O O . THR A 1 83 ? 14.837 -1.334 -16.452 1.00 56.44 83 THR A O 1
ATOM 685 N N . LEU A 1 84 ? 17.031 -1.656 -16.117 1.00 55.00 84 LEU A N 1
ATOM 686 C CA . LEU A 1 84 ? 17.052 -3.109 -16.344 1.00 55.00 84 LEU A CA 1
ATOM 687 C C . LEU A 1 84 ? 16.755 -3.946 -15.086 1.00 55.00 84 LEU A C 1
ATOM 689 O O . LEU A 1 84 ? 16.496 -5.144 -15.197 1.00 55.00 84 LEU A O 1
ATOM 693 N N . SER A 1 85 ? 16.809 -3.347 -13.895 1.00 62.12 85 SER A N 1
ATOM 694 C CA . SER A 1 85 ? 16.422 -4.010 -12.649 1.00 62.12 85 SER A CA 1
ATOM 695 C C . SER A 1 85 ? 14.921 -3.820 -12.452 1.00 62.12 85 SER A C 1
ATOM 697 O O . SER A 1 85 ? 14.454 -2.685 -12.401 1.00 62.12 85 SER A O 1
ATOM 699 N N . GLY A 1 86 ? 14.149 -4.909 -12.372 1.00 68.44 86 GLY A N 1
ATOM 700 C CA . GLY A 1 86 ? 12.714 -4.813 -12.091 1.00 68.44 86 GLY A CA 1
ATOM 701 C C . GLY A 1 86 ? 12.403 -4.150 -10.750 1.00 68.44 86 GLY A C 1
ATOM 702 O O . GLY A 1 86 ? 13.290 -3.855 -9.949 1.00 68.44 86 GLY A O 1
ATOM 703 N N . SER A 1 87 ? 11.115 -3.921 -10.506 1.00 75.12 87 SER A N 1
ATOM 704 C CA . SER A 1 87 ? 10.639 -3.253 -9.294 1.00 75.12 87 SER A CA 1
ATOM 705 C C . SER A 1 87 ? 11.016 -4.012 -8.016 1.00 75.12 87 SER A C 1
ATOM 707 O O . SER A 1 87 ? 10.928 -5.240 -7.950 1.00 75.12 87 SER A O 1
ATOM 709 N N . MET A 1 88 ? 11.368 -3.267 -6.963 1.00 83.75 88 MET A N 1
ATOM 710 C CA . MET A 1 88 ? 11.545 -3.788 -5.602 1.00 83.75 88 MET A CA 1
ATOM 711 C C . MET A 1 88 ? 10.203 -3.955 -4.866 1.00 83.75 88 MET A C 1
ATOM 713 O O . MET A 1 88 ? 10.089 -3.674 -3.673 1.00 83.75 88 MET A O 1
ATOM 717 N N . ILE A 1 89 ? 9.171 -4.428 -5.569 1.00 87.62 89 ILE A N 1
ATOM 718 C CA . ILE A 1 89 ? 7.807 -4.595 -5.046 1.00 87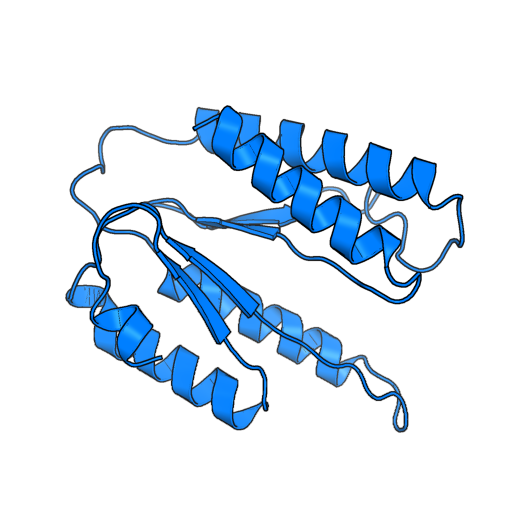.62 89 ILE A CA 1
ATOM 719 C C . ILE A 1 89 ? 7.768 -5.449 -3.775 1.00 87.62 89 ILE A C 1
ATOM 721 O O . ILE A 1 89 ? 7.073 -5.117 -2.819 1.00 87.62 89 ILE A O 1
ATOM 725 N N . THR A 1 90 ? 8.590 -6.497 -3.713 1.00 89.94 90 THR A N 1
ATOM 726 C CA . THR A 1 90 ? 8.717 -7.361 -2.536 1.00 89.94 90 THR A CA 1
ATOM 727 C C . THR A 1 90 ? 9.205 -6.607 -1.303 1.00 89.94 90 THR A C 1
ATOM 729 O O . THR A 1 90 ? 8.737 -6.871 -0.195 1.00 89.94 90 THR A O 1
ATOM 732 N N . MET A 1 91 ? 10.122 -5.650 -1.482 1.00 90.50 91 MET A N 1
ATOM 733 C CA . MET A 1 91 ? 10.611 -4.810 -0.388 1.00 90.50 91 MET A CA 1
ATOM 734 C C . MET A 1 91 ? 9.486 -3.913 0.131 1.00 90.50 91 MET A C 1
ATOM 736 O O . MET A 1 91 ? 9.245 -3.872 1.336 1.00 90.50 91 MET A O 1
ATOM 740 N N . ALA A 1 92 ? 8.754 -3.258 -0.776 1.00 91.81 92 ALA A N 1
ATOM 741 C CA . ALA A 1 92 ? 7.634 -2.390 -0.418 1.00 91.81 92 ALA A CA 1
ATOM 742 C C . ALA A 1 92 ? 6.517 -3.171 0.295 1.00 91.81 92 ALA A C 1
ATOM 744 O O . ALA A 1 92 ? 6.014 -2.727 1.326 1.00 91.81 92 ALA A O 1
ATOM 745 N N . LEU A 1 93 ? 6.181 -4.368 -0.198 1.00 92.56 93 LEU A N 1
ATOM 746 C CA . LEU A 1 93 ? 5.188 -5.243 0.422 1.00 92.56 93 LEU A CA 1
ATOM 747 C C . LEU A 1 93 ? 5.633 -5.699 1.817 1.00 92.56 93 LEU A C 1
ATOM 749 O O . LEU A 1 93 ? 4.862 -5.625 2.770 1.00 92.56 93 LEU A O 1
ATOM 753 N N . THR A 1 94 ? 6.894 -6.104 1.971 1.00 93.38 94 THR A N 1
ATOM 754 C CA . THR A 1 94 ? 7.442 -6.501 3.277 1.00 93.38 94 THR A CA 1
ATOM 755 C C . THR A 1 94 ? 7.426 -5.330 4.264 1.00 93.38 94 THR A C 1
ATOM 757 O O . THR A 1 94 ? 7.043 -5.506 5.420 1.00 93.38 94 THR A O 1
ATOM 760 N N . GLN A 1 95 ? 7.779 -4.119 3.820 1.00 92.69 95 GLN A N 1
ATOM 761 C CA . GLN A 1 95 ? 7.690 -2.908 4.641 1.00 92.69 95 GLN A CA 1
ATOM 762 C C . GLN A 1 95 ? 6.248 -2.609 5.066 1.00 92.69 95 GLN A C 1
ATOM 764 O O . GLN A 1 95 ? 6.015 -2.333 6.245 1.00 92.69 95 GLN A O 1
ATOM 769 N N . ALA A 1 96 ? 5.282 -2.719 4.148 1.00 93.38 96 ALA A N 1
ATOM 770 C CA . ALA A 1 96 ? 3.864 -2.557 4.458 1.00 93.38 96 ALA A CA 1
ATOM 771 C C . ALA A 1 96 ? 3.400 -3.571 5.514 1.00 93.38 96 ALA A C 1
ATOM 773 O O . ALA A 1 96 ? 2.788 -3.191 6.511 1.00 93.38 96 ALA A O 1
ATOM 774 N N . LEU A 1 97 ? 3.748 -4.850 5.348 1.00 93.94 97 LEU A N 1
ATOM 775 C CA . LEU A 1 97 ? 3.390 -5.916 6.288 1.00 93.94 97 LEU A CA 1
ATOM 776 C C . LEU A 1 97 ? 4.018 -5.701 7.668 1.00 93.94 97 LEU A C 1
ATOM 778 O O . LEU A 1 97 ? 3.340 -5.853 8.683 1.00 93.94 97 LEU A O 1
ATOM 782 N N . CYS A 1 98 ? 5.286 -5.291 7.730 1.00 92.12 98 CYS A N 1
ATOM 783 C CA . CYS A 1 98 ? 5.948 -4.939 8.986 1.00 92.12 98 CYS A CA 1
ATOM 784 C C . CYS A 1 98 ? 5.263 -3.755 9.684 1.00 92.12 98 CYS A C 1
ATOM 786 O O . CYS A 1 98 ? 5.067 -3.788 10.902 1.00 92.12 98 CYS A O 1
ATOM 788 N N . TYR A 1 99 ? 4.875 -2.731 8.921 1.00 91.12 99 TYR A N 1
ATOM 789 C CA . TYR A 1 99 ? 4.158 -1.569 9.438 1.00 91.12 99 TYR A CA 1
ATOM 790 C C . TYR A 1 99 ? 2.775 -1.957 9.982 1.00 91.12 99 TYR A C 1
ATOM 792 O O . TYR A 1 99 ? 2.448 -1.619 11.119 1.00 91.12 99 TYR A O 1
ATOM 800 N N . ILE A 1 100 ? 2.006 -2.749 9.232 1.00 91.19 100 ILE A N 1
ATOM 801 C CA . ILE A 1 100 ? 0.700 -3.266 9.663 1.00 91.19 100 ILE A CA 1
ATOM 802 C C . ILE A 1 100 ? 0.843 -4.139 10.912 1.00 91.19 100 ILE A C 1
ATOM 804 O O . ILE A 1 100 ? 0.091 -3.976 11.867 1.00 91.19 100 ILE A O 1
ATOM 808 N N . ASN A 1 101 ? 1.847 -5.015 10.966 1.00 91.69 101 ASN A N 1
ATOM 809 C CA . ASN A 1 101 ? 2.097 -5.863 12.131 1.00 91.69 101 ASN A CA 1
ATOM 810 C C . ASN A 1 101 ? 2.477 -5.055 13.386 1.00 91.69 101 ASN A C 1
ATOM 812 O O . ASN A 1 101 ? 2.223 -5.478 14.513 1.00 91.69 101 ASN A O 1
ATOM 816 N N . ARG A 1 102 ? 3.098 -3.880 13.227 1.00 89.12 102 ARG A N 1
ATOM 817 C CA . ARG A 1 102 ? 3.277 -2.940 14.341 1.00 89.12 102 ARG A CA 1
ATOM 818 C C . ARG A 1 102 ? 1.927 -2.377 14.792 1.00 89.12 102 ARG A C 1
ATOM 820 O O . ARG A 1 102 ? 1.595 -2.524 15.960 1.00 89.12 102 ARG A O 1
ATOM 827 N N . LEU A 1 103 ? 1.114 -1.865 13.868 1.00 86.75 103 LEU A N 1
ATOM 828 C CA . LEU A 1 103 ? -0.209 -1.312 14.188 1.00 86.75 103 LEU A CA 1
ATOM 829 C C . LEU A 1 103 ? -1.157 -2.335 14.832 1.00 86.75 103 LEU A C 1
ATOM 831 O O . LEU A 1 103 ? -1.894 -1.996 15.753 1.00 86.75 103 LEU A O 1
ATOM 835 N N . LEU A 1 104 ? -1.118 -3.592 14.387 1.00 87.62 104 LEU A N 1
ATOM 836 C CA . LEU A 1 104 ? -1.880 -4.690 14.984 1.00 87.62 104 LEU A CA 1
ATOM 837 C C . LEU A 1 104 ? -1.496 -4.931 16.450 1.00 87.62 104 LEU A C 1
ATOM 839 O O . LEU A 1 104 ? -2.370 -5.222 17.260 1.00 87.62 104 LEU A O 1
ATOM 843 N N . ARG A 1 105 ? -0.211 -4.788 16.802 1.00 86.44 105 ARG A N 1
ATOM 844 C CA . ARG A 1 105 ? 0.277 -4.931 18.185 1.00 86.44 105 ARG A CA 1
ATOM 845 C C . ARG A 1 105 ? -0.065 -3.733 19.064 1.00 86.44 105 ARG A C 1
ATOM 847 O O . ARG A 1 105 ? -0.303 -3.921 20.251 1.00 86.44 105 ARG A O 1
ATOM 854 N N . ASP A 1 106 ? -0.112 -2.540 18.478 1.00 84.44 106 ASP A N 1
ATOM 855 C CA . ASP A 1 106 ? -0.461 -1.301 19.182 1.00 84.44 106 ASP A CA 1
ATOM 856 C C . ASP A 1 106 ? -1.982 -1.155 19.401 1.00 84.44 106 ASP A C 1
ATOM 858 O O . ASP A 1 106 ? -2.431 -0.274 20.134 1.00 84.44 106 ASP A O 1
ATOM 862 N N . THR A 1 107 ? -2.793 -2.007 18.764 1.00 80.62 107 THR A N 1
ATOM 863 C CA . THR A 1 107 ? -4.256 -1.975 18.870 1.00 80.62 107 THR A CA 1
ATOM 864 C C . THR A 1 107 ? -4.721 -2.530 20.219 1.00 80.62 107 THR A C 1
ATOM 866 O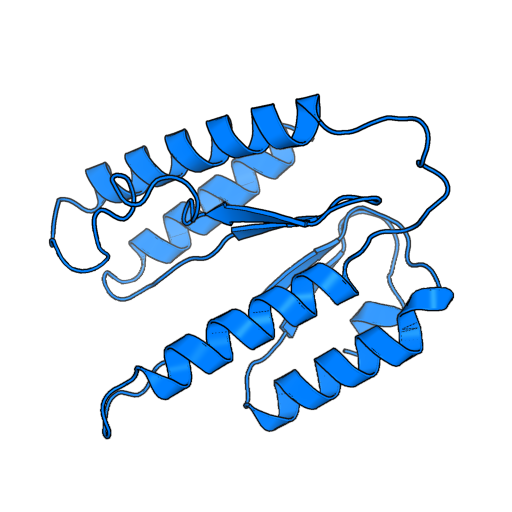 O . THR A 1 107 ? -4.297 -3.607 20.643 1.00 80.62 107 THR A O 1
ATOM 869 N N . LEU A 1 108 ? -5.632 -1.817 20.888 1.00 77.56 108 LEU A N 1
ATOM 870 C CA . LEU A 1 108 ? -6.182 -2.245 22.174 1.00 77.56 108 LEU A CA 1
ATOM 871 C C . LEU A 1 108 ? -7.041 -3.519 22.025 1.00 77.56 108 LEU A C 1
ATOM 873 O O . LEU A 1 108 ? -7.746 -3.674 21.021 1.00 77.56 108 LEU A O 1
ATOM 877 N N . PRO A 1 109 ? -7.058 -4.420 23.029 1.00 70.06 109 PRO A N 1
ATOM 878 C CA . PRO A 1 109 ? -7.901 -5.612 22.996 1.00 70.06 109 PRO A CA 1
ATOM 879 C C . PRO A 1 109 ? -9.386 -5.228 22.895 1.00 70.06 109 PRO A C 1
ATOM 881 O O . PRO A 1 109 ? -9.968 -4.724 23.852 1.00 70.06 109 PRO A O 1
ATOM 884 N N . GLY A 1 110 ? -9.997 -5.462 21.730 1.00 69.88 110 GLY A N 1
ATOM 885 C CA . GLY A 1 110 ? -11.408 -5.153 21.456 1.00 69.88 110 GLY A CA 1
ATOM 886 C C . GLY A 1 110 ? -11.638 -4.223 20.261 1.00 69.88 110 GLY A C 1
ATOM 887 O O . GLY A 1 110 ? -12.738 -4.220 19.709 1.00 69.88 110 GLY A O 1
ATOM 888 N N . GLU A 1 111 ? -10.614 -3.500 19.803 1.00 75.81 111 GLU A N 1
ATOM 889 C CA . GLU A 1 111 ? -10.688 -2.719 18.566 1.00 75.81 111 GLU A CA 1
ATOM 890 C C . GLU A 1 111 ? -10.421 -3.612 17.348 1.00 75.81 111 GLU A C 1
ATOM 892 O O . GLU A 1 111 ? -9.388 -4.274 17.239 1.00 75.81 111 GLU A O 1
ATOM 897 N N . LYS A 1 112 ? -11.368 -3.640 16.406 1.00 73.19 112 LYS A N 1
ATOM 898 C CA . LYS A 1 112 ? -11.206 -4.349 15.133 1.00 73.19 112 LYS A CA 1
ATOM 899 C C . LYS A 1 112 ? -10.657 -3.388 14.084 1.00 73.19 112 LYS A C 1
ATOM 901 O O . LYS A 1 112 ? -11.423 -2.698 13.421 1.00 73.19 112 LYS A O 1
ATOM 906 N N . ASN A 1 113 ? -9.337 -3.368 13.920 1.00 80.44 113 ASN A N 1
ATOM 907 C CA . ASN A 1 113 ? -8.700 -2.697 12.789 1.00 80.44 113 ASN A CA 1
ATOM 908 C C . ASN A 1 113 ? -8.659 -3.650 11.586 1.00 80.44 113 ASN A C 1
ATOM 910 O O . ASN A 1 113 ? -8.089 -4.736 11.669 1.00 80.44 113 ASN A O 1
ATOM 914 N N . SER A 1 114 ? -9.276 -3.242 10.476 1.00 88.06 114 SER A N 1
ATOM 915 C CA . SER A 1 114 ? -9.177 -3.944 9.195 1.00 88.06 114 SER A CA 1
ATOM 916 C C . SER A 1 114 ? -8.085 -3.296 8.356 1.00 88.06 114 SER A C 1
ATOM 918 O O . SER A 1 114 ? -8.089 -2.081 8.168 1.00 88.06 114 SER A O 1
ATOM 920 N N . PHE A 1 115 ? -7.178 -4.106 7.821 1.00 92.19 115 PHE A N 1
ATOM 921 C CA . PHE A 1 115 ? -6.116 -3.653 6.927 1.00 92.19 115 PHE A CA 1
ATOM 922 C C . PHE A 1 115 ? -6.324 -4.259 5.544 1.00 92.19 115 PHE A C 1
ATOM 924 O O . PHE A 1 115 ? -6.837 -5.367 5.416 1.00 92.19 115 PHE A O 1
ATOM 931 N N . ARG A 1 116 ? -5.930 -3.525 4.507 1.00 94.12 116 ARG A N 1
ATOM 932 C CA . ARG A 1 116 ? -5.984 -3.956 3.109 1.00 94.12 116 ARG A CA 1
ATOM 933 C C . ARG A 1 116 ? -4.841 -3.284 2.366 1.00 94.12 116 ARG A C 1
ATOM 935 O O . ARG A 1 116 ? -4.559 -2.112 2.616 1.00 94.12 116 ARG A O 1
ATOM 942 N N . ILE A 1 117 ? -4.172 -4.028 1.498 1.00 95.31 117 ILE A N 1
ATOM 943 C CA . ILE A 1 117 ? -3.043 -3.534 0.711 1.00 95.31 117 ILE A CA 1
ATOM 944 C C . ILE A 1 117 ? -3.502 -3.427 -0.739 1.00 95.31 117 ILE A C 1
ATOM 946 O O . ILE A 1 117 ? -4.017 -4.392 -1.283 1.00 95.31 117 ILE A O 1
ATOM 950 N N . LEU A 1 118 ? -3.295 -2.270 -1.367 1.00 94.12 118 LEU A N 1
ATOM 951 C CA . LEU A 1 118 ? -3.494 -2.081 -2.803 1.00 94.12 118 LEU A CA 1
ATOM 952 C C . LEU A 1 118 ? -2.131 -1.885 -3.467 1.00 94.12 118 LEU A C 1
ATOM 954 O O . LEU A 1 118 ? -1.411 -0.938 -3.151 1.00 94.12 118 LEU A O 1
ATOM 958 N N . ILE A 1 119 ? -1.795 -2.760 -4.406 1.00 92.19 119 ILE A N 1
ATOM 959 C CA . ILE A 1 119 ? -0.586 -2.683 -5.218 1.00 92.19 119 ILE A CA 1
ATOM 960 C C . ILE A 1 119 ? -0.962 -2.119 -6.585 1.00 92.19 119 ILE A C 1
ATOM 962 O O . ILE A 1 119 ? -1.780 -2.694 -7.295 1.00 92.19 119 ILE A O 1
ATOM 966 N N . ILE A 1 120 ? -0.330 -1.015 -6.982 1.00 90.12 120 ILE A N 1
ATOM 967 C CA . ILE A 1 120 ? -0.481 -0.444 -8.325 1.00 90.12 120 ILE A CA 1
ATOM 968 C C . ILE A 1 120 ? 0.813 -0.680 -9.093 1.00 90.12 120 ILE A C 1
ATOM 970 O O . ILE A 1 120 ? 1.835 -0.047 -8.824 1.00 90.12 120 ILE A O 1
ATOM 974 N N . GLN A 1 121 ? 0.768 -1.589 -10.061 1.00 86.56 121 GLN A N 1
ATOM 975 C CA . GLN A 1 121 ? 1.926 -1.993 -10.839 1.00 86.56 121 GLN A CA 1
ATOM 976 C C . GLN A 1 121 ? 1.929 -1.342 -12.224 1.00 86.56 121 GLN A C 1
ATOM 978 O O . GLN A 1 121 ? 1.001 -1.483 -13.021 1.00 86.56 121 GLN A O 1
ATOM 983 N N . THR A 1 122 ? 3.024 -0.646 -12.522 1.00 81.44 122 THR A N 1
ATOM 984 C CA . THR A 1 122 ? 3.294 -0.012 -13.826 1.00 81.44 122 THR A CA 1
ATOM 985 C C . THR A 1 122 ? 4.480 -0.635 -14.560 1.00 81.44 122 THR A C 1
ATOM 987 O O . THR A 1 122 ? 4.643 -0.418 -15.761 1.00 81.44 122 THR A O 1
ATOM 990 N N . THR A 1 123 ? 5.318 -1.389 -13.846 1.00 77.81 123 THR A N 1
ATOM 991 C CA . THR A 1 123 ? 6.582 -1.950 -14.335 1.00 77.81 123 THR A CA 1
ATOM 992 C C . THR A 1 123 ? 6.480 -3.461 -14.517 1.00 77.81 123 THR A C 1
ATOM 994 O O . THR A 1 123 ? 5.570 -4.101 -13.996 1.00 77.81 123 THR A O 1
ATOM 997 N N . THR A 1 124 ? 7.403 -4.040 -15.281 1.00 76.25 124 THR A N 1
ATOM 998 C CA . THR A 1 124 ? 7.446 -5.485 -15.534 1.00 76.25 124 THR A CA 1
ATOM 999 C C . THR A 1 124 ? 8.025 -6.253 -14.353 1.00 76.25 124 THR A C 1
ATOM 1001 O O . THR A 1 124 ? 8.982 -5.803 -13.716 1.00 76.25 124 THR A O 1
ATOM 1004 N N . ASP A 1 125 ? 7.497 -7.450 -14.118 1.00 72.56 125 ASP A N 1
ATOM 1005 C CA . ASP A 1 125 ? 8.006 -8.344 -13.084 1.00 72.56 125 ASP A CA 1
ATOM 1006 C C . ASP A 1 125 ? 9.425 -8.823 -13.367 1.00 72.56 125 ASP A C 1
ATOM 1008 O O . ASP A 1 125 ? 9.873 -8.942 -14.508 1.00 72.56 125 ASP A O 1
ATOM 1012 N N . THR A 1 126 ? 10.138 -9.160 -12.296 1.00 73.62 126 THR A N 1
ATOM 1013 C CA . THR A 1 126 ? 11.414 -9.867 -12.384 1.00 73.62 126 THR A CA 1
ATOM 1014 C C . THR A 1 126 ? 11.331 -11.165 -11.602 1.00 73.62 126 THR A C 1
ATOM 1016 O O . THR A 1 126 ? 11.143 -11.162 -10.387 1.00 73.62 126 THR A O 1
ATOM 1019 N N . SER A 1 127 ? 11.576 -12.286 -12.285 1.00 72.94 127 SER A N 1
ATOM 1020 C CA . SER A 1 127 ? 11.491 -13.638 -11.712 1.00 72.94 127 SER A CA 1
ATOM 1021 C C . SER A 1 127 ? 12.408 -13.848 -10.500 1.00 72.94 127 SER A C 1
ATOM 1023 O O . SER A 1 127 ? 12.130 -14.692 -9.654 1.00 72.94 127 SER A O 1
ATOM 1025 N N . LYS A 1 128 ? 13.483 -13.055 -10.369 1.00 77.44 128 LYS A N 1
ATOM 1026 C CA . LYS A 1 128 ? 14.416 -13.113 -9.228 1.00 77.44 128 LYS A CA 1
ATOM 1027 C C . LYS A 1 128 ? 13.746 -12.826 -7.879 1.00 77.44 128 LYS A C 1
ATOM 1029 O O . LYS A 1 128 ? 14.241 -13.296 -6.863 1.00 77.44 128 LYS A O 1
ATOM 1034 N N . GLN A 1 129 ? 12.654 -12.059 -7.859 1.00 79.44 129 GLN A N 1
ATOM 1035 C CA . GLN A 1 129 ? 11.965 -11.670 -6.623 1.00 79.44 129 GLN A CA 1
ATOM 1036 C C . GLN A 1 129 ? 10.792 -12.590 -6.262 1.00 79.44 129 GLN A C 1
ATOM 1038 O O . GLN A 1 129 ? 10.206 -12.414 -5.197 1.00 79.44 129 GLN A O 1
ATOM 1043 N N . TYR A 1 130 ? 10.476 -13.585 -7.100 1.00 85.38 130 TYR A N 1
ATOM 1044 C CA . TYR A 1 130 ? 9.289 -14.430 -6.948 1.00 85.38 130 TYR A CA 1
ATOM 1045 C C . TYR A 1 130 ? 9.215 -15.134 -5.590 1.00 85.38 130 TYR A C 1
ATOM 1047 O O . TYR A 1 130 ? 8.227 -14.986 -4.882 1.00 85.38 130 TYR A O 1
ATOM 1055 N N . MET A 1 131 ? 10.276 -15.839 -5.184 1.00 87.94 131 MET A N 1
ATOM 1056 C CA . MET A 1 131 ? 10.275 -16.575 -3.911 1.00 87.94 131 MET A CA 1
ATOM 1057 C C . MET A 1 131 ? 10.024 -15.653 -2.715 1.00 87.94 131 MET A C 1
ATOM 1059 O O . MET A 1 131 ? 9.216 -15.955 -1.841 1.00 87.94 131 MET A O 1
ATOM 1063 N N . ASN A 1 132 ? 10.691 -14.500 -2.693 1.00 89.00 132 ASN A N 1
ATOM 1064 C CA . ASN A 1 132 ? 10.542 -13.540 -1.605 1.00 89.00 132 ASN A CA 1
ATOM 1065 C C . ASN A 1 132 ? 9.158 -12.875 -1.632 1.00 89.00 132 ASN A C 1
ATOM 1067 O O . ASN A 1 132 ? 8.585 -12.622 -0.576 1.00 89.00 132 ASN A O 1
ATOM 1071 N N . PHE A 1 133 ? 8.614 -12.617 -2.824 1.00 89.88 133 PHE A N 1
ATOM 1072 C CA . PHE A 1 133 ? 7.270 -12.079 -2.987 1.00 89.88 133 PHE A CA 1
ATOM 1073 C C . PHE A 1 133 ? 6.214 -13.057 -2.466 1.00 89.88 133 PHE A C 1
ATOM 1075 O O . PHE A 1 133 ? 5.396 -12.676 -1.636 1.00 89.88 133 PHE A O 1
ATOM 1082 N N . MET A 1 134 ? 6.291 -14.332 -2.856 1.00 92.06 134 MET A N 1
ATOM 1083 C CA . MET A 1 134 ? 5.366 -15.362 -2.376 1.00 92.06 134 MET A CA 1
ATOM 1084 C C . MET A 1 134 ? 5.433 -15.536 -0.857 1.00 92.06 134 MET A C 1
ATOM 1086 O O . MET A 1 134 ? 4.401 -15.654 -0.206 1.00 92.06 134 MET A O 1
ATOM 1090 N N . ASN A 1 135 ? 6.625 -15.461 -0.256 1.00 92.31 135 ASN A N 1
ATOM 1091 C CA . ASN A 1 135 ? 6.752 -15.477 1.205 1.00 92.31 135 ASN A CA 1
ATOM 1092 C C . ASN A 1 135 ? 6.025 -14.294 1.870 1.00 92.31 135 ASN A C 1
ATOM 1094 O O . ASN A 1 135 ? 5.436 -14.452 2.944 1.00 92.31 135 ASN A O 1
ATOM 1098 N N . ALA A 1 136 ? 6.049 -13.114 1.246 1.00 92.75 136 ALA A N 1
ATOM 1099 C CA . ALA A 1 136 ? 5.310 -11.952 1.725 1.00 92.75 136 ALA A CA 1
ATOM 1100 C C . ALA A 1 136 ? 3.790 -12.134 1.555 1.00 92.75 136 ALA A C 1
ATOM 1102 O O . ALA A 1 136 ? 3.047 -11.834 2.489 1.00 92.75 136 ALA A O 1
ATOM 1103 N N . VAL A 1 137 ? 3.330 -12.709 0.438 1.00 93.44 137 VAL A N 1
ATOM 1104 C CA . VAL A 1 137 ? 1.913 -13.063 0.224 1.00 93.44 137 VAL A CA 1
ATOM 1105 C C . VAL A 1 137 ? 1.432 -14.049 1.291 1.00 93.44 137 VAL A C 1
ATOM 1107 O O . VAL A 1 137 ? 0.479 -13.746 2.004 1.00 93.44 137 VAL A O 1
ATOM 1110 N N . PHE A 1 138 ? 2.145 -15.153 1.532 1.00 93.81 138 PHE A N 1
ATOM 1111 C CA . PHE A 1 138 ? 1.780 -16.106 2.593 1.00 93.81 138 PHE A CA 1
ATOM 1112 C C . PHE A 1 138 ? 1.775 -15.469 3.987 1.00 93.81 138 PHE A C 1
ATOM 1114 O O . PHE A 1 138 ? 0.977 -15.824 4.857 1.00 93.81 138 PHE A O 1
ATOM 1121 N N . THR A 1 139 ? 2.661 -14.498 4.215 1.00 93.44 139 THR A N 1
ATOM 1122 C CA . THR A 1 139 ? 2.652 -13.725 5.459 1.00 93.44 139 THR A CA 1
ATOM 1123 C C . THR A 1 139 ? 1.384 -12.879 5.565 1.00 93.44 139 THR A C 1
ATOM 1125 O O . THR A 1 139 ? 0.783 -12.854 6.637 1.00 93.44 139 THR A O 1
ATOM 1128 N N . SER A 1 140 ? 0.957 -12.234 4.474 1.00 93.94 140 SER A N 1
ATOM 1129 C CA . SER A 1 140 ? -0.277 -11.440 4.415 1.00 93.94 140 SER A CA 1
ATOM 1130 C C . SER A 1 140 ? -1.530 -12.281 4.683 1.00 93.94 140 SER A C 1
ATOM 1132 O O . SER A 1 140 ? -2.369 -11.877 5.490 1.00 93.94 140 SER A O 1
ATOM 1134 N N . GLU A 1 141 ? -1.599 -13.496 4.128 1.00 92.44 141 GLU A N 1
ATOM 1135 C CA . GLU A 1 141 ? -2.686 -14.445 4.384 1.00 92.44 141 GLU A CA 1
ATOM 1136 C C . GLU A 1 141 ? -2.734 -14.840 5.862 1.00 92.44 141 GLU A C 1
ATOM 1138 O O . GLU A 1 141 ? -3.794 -14.824 6.487 1.00 92.44 141 GLU A O 1
ATOM 1143 N N . LYS A 1 142 ? -1.570 -15.112 6.469 1.00 92.69 142 LYS A N 1
ATOM 1144 C CA . LYS A 1 142 ? -1.477 -15.474 7.890 1.00 92.69 142 LYS A CA 1
ATOM 1145 C C . LYS A 1 142 ? -1.995 -14.372 8.819 1.00 92.69 142 LYS A C 1
ATOM 1147 O O . LYS A 1 142 ? -2.561 -14.681 9.868 1.00 92.69 142 LYS A O 1
ATOM 1152 N N . ILE A 1 143 ? -1.793 -13.103 8.460 1.00 90.81 143 ILE A N 1
ATOM 1153 C CA . ILE A 1 143 ? -2.296 -11.952 9.226 1.00 90.81 143 ILE A CA 1
ATOM 1154 C C . ILE A 1 143 ? -3.685 -11.476 8.766 1.00 90.81 143 ILE A C 1
ATOM 1156 O O . ILE A 1 143 ? -4.181 -10.487 9.297 1.00 90.81 143 ILE A O 1
ATOM 1160 N N . ASN A 1 144 ? -4.333 -12.193 7.839 1.00 91.44 144 ASN A N 1
ATOM 1161 C CA . ASN A 1 144 ? -5.642 -11.870 7.258 1.00 91.44 144 ASN A CA 1
ATOM 1162 C C . ASN A 1 144 ? -5.713 -10.470 6.621 1.00 91.44 144 ASN A C 1
ATOM 1164 O O . ASN A 1 144 ? -6.695 -9.748 6.797 1.00 91.44 144 ASN A O 1
ATOM 1168 N N . VAL A 1 145 ? -4.672 -10.082 5.882 1.00 93.94 145 VAL A N 1
ATOM 1169 C CA . VAL A 1 145 ? -4.626 -8.807 5.157 1.00 93.94 145 VAL A CA 1
ATOM 1170 C C . VAL A 1 145 ? -4.735 -9.076 3.657 1.00 93.94 145 VAL A C 1
ATOM 1172 O O . VAL A 1 145 ? -3.759 -9.538 3.071 1.00 93.94 145 VAL A O 1
ATOM 1175 N N . PRO A 1 146 ? -5.887 -8.793 3.019 1.00 93.44 146 PRO A N 1
ATOM 1176 C CA . PRO A 1 146 ? -6.042 -8.979 1.583 1.00 93.44 146 PRO A CA 1
ATOM 1177 C C . PRO A 1 146 ? -5.146 -8.018 0.797 1.00 93.44 146 PRO A C 1
ATOM 1179 O O . PRO A 1 146 ? -4.995 -6.844 1.165 1.00 93.44 146 PRO A O 1
ATOM 1182 N N . ILE A 1 147 ? -4.595 -8.530 -0.302 1.00 94.19 147 ILE A N 1
ATOM 1183 C CA . ILE A 1 147 ? -3.801 -7.782 -1.273 1.00 94.19 147 ILE A CA 1
ATOM 1184 C C . ILE A 1 147 ? -4.628 -7.651 -2.555 1.00 94.19 147 ILE A C 1
ATOM 1186 O O . ILE A 1 147 ? -4.981 -8.643 -3.179 1.00 94.19 147 ILE A O 1
ATOM 1190 N N . ASP A 1 148 ? -4.925 -6.420 -2.957 1.00 92.75 148 ASP A N 1
ATOM 1191 C CA . ASP A 1 148 ? -5.545 -6.105 -4.239 1.00 92.75 148 ASP A CA 1
ATOM 1192 C C . ASP A 1 148 ? -4.459 -5.656 -5.230 1.00 92.75 148 ASP A C 1
ATOM 1194 O O . ASP A 1 148 ? -3.608 -4.826 -4.900 1.00 92.75 148 ASP A O 1
ATOM 1198 N N . GLY A 1 149 ? -4.487 -6.179 -6.456 1.00 90.00 149 GLY A N 1
ATOM 1199 C CA . GLY A 1 149 ? -3.549 -5.823 -7.523 1.00 90.00 149 GLY A CA 1
ATOM 1200 C C . GLY A 1 149 ? -4.218 -5.023 -8.640 1.00 90.00 149 GLY A C 1
ATOM 1201 O O . GLY A 1 149 ? -5.199 -5.467 -9.230 1.00 90.00 149 GLY A O 1
ATOM 1202 N N . CYS A 1 150 ? -3.668 -3.857 -8.972 1.00 88.62 150 CYS A N 1
ATOM 1203 C CA . CYS A 1 150 ? -4.054 -3.056 -10.130 1.00 88.62 150 CYS A CA 1
ATOM 1204 C C . CYS A 1 150 ? -2.882 -2.982 -11.111 1.00 88.62 150 CYS A C 1
ATOM 1206 O O . CYS A 1 150 ? -1.854 -2.358 -10.838 1.00 88.62 150 CYS A O 1
ATOM 1208 N N . ILE A 1 151 ? -3.043 -3.632 -12.260 1.00 86.75 151 ILE A N 1
ATOM 1209 C CA . ILE A 1 151 ? -2.026 -3.730 -13.305 1.00 86.75 151 ILE A CA 1
ATOM 1210 C C . ILE A 1 151 ? -2.361 -2.712 -14.398 1.00 86.75 151 ILE A C 1
ATOM 1212 O O . ILE A 1 151 ? -3.427 -2.779 -15.002 1.00 86.75 151 ILE A O 1
ATOM 1216 N N . LEU A 1 152 ? -1.462 -1.757 -14.651 1.00 82.12 152 LEU A N 1
ATOM 1217 C CA . LEU A 1 152 ? -1.722 -0.653 -15.586 1.00 82.12 152 LEU A CA 1
ATOM 1218 C C . LEU A 1 152 ? -1.171 -0.863 -17.000 1.00 82.12 152 LEU A C 1
ATOM 1220 O O . LEU A 1 152 ? -1.596 -0.153 -17.908 1.00 82.12 152 LEU A O 1
ATOM 1224 N N . ASN A 1 153 ? -0.194 -1.755 -17.190 1.00 75.19 153 ASN A N 1
ATOM 1225 C CA . ASN A 1 153 ? 0.529 -1.853 -18.462 1.00 75.19 153 ASN A CA 1
ATOM 1226 C C . ASN A 1 153 ? 0.597 -3.288 -19.002 1.00 75.19 153 ASN A C 1
ATOM 1228 O O . ASN A 1 153 ? -0.063 -3.596 -19.986 1.00 75.19 153 ASN A O 1
ATOM 1232 N N . ASN A 1 154 ? 1.357 -4.166 -18.342 1.00 71.25 154 ASN A N 1
ATOM 1233 C CA . ASN A 1 154 ? 1.539 -5.557 -18.759 1.00 71.25 154 ASN A CA 1
ATOM 1234 C C . ASN A 1 154 ? 0.998 -6.497 -17.692 1.00 71.25 154 ASN A C 1
ATOM 1236 O O . ASN A 1 154 ? 1.280 -6.275 -16.515 1.00 71.25 154 ASN A O 1
ATOM 1240 N N . ASP A 1 155 ? 0.310 -7.560 -18.111 1.00 73.38 155 ASP A N 1
ATOM 1241 C CA . ASP A 1 155 ? -0.150 -8.614 -17.211 1.00 73.38 155 ASP A CA 1
ATOM 1242 C C . ASP A 1 155 ? 1.007 -9.155 -16.363 1.00 73.38 155 ASP A C 1
ATOM 1244 O O . ASP A 1 155 ? 2.070 -9.522 -16.870 1.00 73.38 155 ASP A O 1
ATOM 1248 N N . SER A 1 156 ? 0.780 -9.190 -15.053 1.00 73.62 156 SER A N 1
ATOM 1249 C CA . SER A 1 156 ? 1.717 -9.711 -14.070 1.00 73.62 156 SER A CA 1
ATOM 1250 C C . SER A 1 156 ? 1.276 -11.111 -13.669 1.00 73.62 156 SER A C 1
ATOM 1252 O O . SER A 1 156 ? 0.294 -11.279 -12.946 1.00 73.62 156 SER A O 1
ATOM 1254 N N . SER A 1 157 ? 2.016 -12.135 -14.102 1.00 75.12 157 SER A N 1
ATOM 1255 C CA . SER A 1 157 ? 1.783 -13.509 -13.634 1.00 75.12 157 SER A CA 1
ATOM 1256 C C . SER A 1 157 ? 2.039 -13.655 -12.132 1.00 75.12 157 SER A C 1
ATOM 1258 O O . SER A 1 157 ? 1.557 -14.592 -11.511 1.00 75.12 157 SER A O 1
ATOM 1260 N N . LEU A 1 158 ? 2.837 -12.748 -11.564 1.00 76.06 158 LEU A N 1
ATOM 1261 C CA . LEU A 1 158 ? 3.247 -12.740 -10.167 1.00 76.06 158 LEU A CA 1
ATOM 1262 C C . LEU A 1 158 ? 2.123 -12.208 -9.266 1.00 76.06 158 LEU A C 1
ATOM 1264 O O . LEU A 1 158 ? 1.800 -12.845 -8.271 1.00 76.06 158 LEU A O 1
ATOM 1268 N N . LEU A 1 159 ? 1.465 -11.109 -9.657 1.00 76.00 159 LEU A N 1
ATOM 1269 C CA . LEU A 1 159 ? 0.274 -10.604 -8.966 1.00 76.00 159 LEU A CA 1
ATOM 1270 C C . LEU A 1 159 ? -0.966 -11.472 -9.181 1.00 76.00 159 LEU A C 1
ATOM 1272 O O . LEU A 1 159 ? -1.813 -11.524 -8.303 1.00 76.00 159 LEU A O 1
ATOM 1276 N N . GLN A 1 160 ? -1.088 -12.168 -10.314 1.00 78.44 160 GLN A N 1
ATOM 1277 C CA . GLN A 1 160 ? -2.203 -13.102 -10.532 1.00 78.44 160 GLN A CA 1
ATOM 1278 C C . GLN A 1 160 ? -2.168 -14.322 -9.597 1.00 78.44 160 GLN A C 1
ATOM 1280 O O . GLN A 1 160 ? -3.174 -15.014 -9.467 1.00 78.44 160 GLN A O 1
ATOM 1285 N N . GLN A 1 161 ? -1.014 -14.613 -8.993 1.00 73.50 161 GLN A N 1
ATOM 1286 C CA . GLN A 1 161 ? -0.836 -15.707 -8.035 1.00 73.50 161 GLN A CA 1
ATOM 1287 C C . GLN A 1 161 ? -0.945 -15.250 -6.573 1.00 73.50 161 GLN A C 1
ATOM 1289 O O . GLN A 1 161 ? -0.849 -16.097 -5.685 1.00 73.50 161 GLN A O 1
ATOM 1294 N N . ALA A 1 162 ? -1.082 -13.940 -6.345 1.00 65.56 162 ALA A N 1
ATOM 1295 C CA . ALA A 1 162 ? -1.135 -13.311 -5.030 1.00 65.56 162 ALA A CA 1
ATOM 1296 C C . ALA A 1 162 ? -2.550 -13.273 -4.441 1.00 65.56 162 ALA A C 1
ATOM 1298 O O . ALA A 1 162 ? -3.524 -13.293 -5.230 1.00 65.56 162 ALA A O 1
#